Protein AF-A0A2T2T0N0-F1 (afdb_monomer)

Foldseek 3Di:
DDDFDKDWDWDWDDDPDDDIEIEI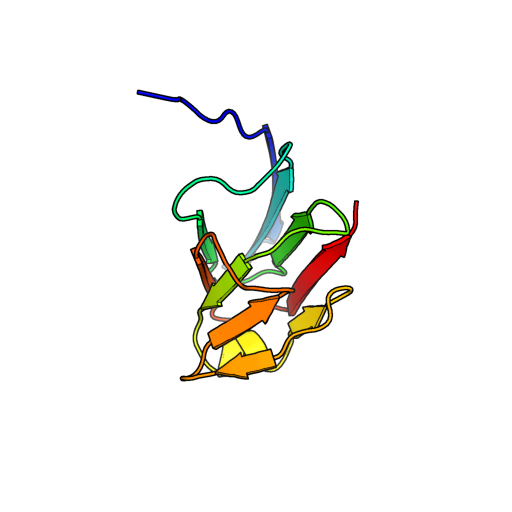EIDGQADDAEAEEEDAEYEYEYEYAPQYWAKEAEDPVQCVQEAEPFDWDDDPRITTGDPHDYYYYYYYNYYHYYYHYD

Radius of gyration: 13.85 Å; Cα contacts (8 Å, |Δi|>4): 222; chains: 1; bounding box: 44×25×33 Å

pLDDT: mean 72.55, std 16.44, range [40.94, 95.19]

Structure (mmCIF, N/CA/C/O backbone):
data_AF-A0A2T2T0N0-F1
#
_entry.id   AF-A0A2T2T0N0-F1
#
loop_
_atom_site.group_PDB
_atom_site.id
_atom_site.type_symbol
_atom_site.label_atom_id
_atom_site.label_alt_id
_atom_site.label_comp_id
_atom_site.label_asym_id
_atom_site.label_entity_id
_atom_site.label_seq_id
_atom_site.pdbx_PDB_ins_code
_atom_site.Cartn_x
_atom_site.Cartn_y
_atom_site.Cartn_z
_atom_site.occupancy
_atom_site.B_iso_or_equiv
_atom_site.auth_seq_id
_atom_site.auth_comp_id
_atom_site.auth_asym_id
_atom_site.auth_atom_id
_atom_site.pdbx_PDB_model_num
ATOM 1 N N . MET A 1 1 ? -22.998 11.464 5.616 1.00 40.94 1 MET A N 1
ATOM 2 C CA . MET A 1 1 ? -21.526 11.359 5.505 1.00 40.94 1 MET A CA 1
ATOM 3 C C . MET A 1 1 ? -21.091 10.213 6.407 1.00 40.94 1 MET A C 1
ATOM 5 O O . MET A 1 1 ? -21.355 10.290 7.597 1.00 40.94 1 MET A O 1
ATOM 9 N N . SER A 1 2 ? -20.561 9.114 5.862 1.00 47.72 2 SER A N 1
ATOM 10 C CA . SER A 1 2 ? -20.099 7.969 6.666 1.00 47.72 2 SER A CA 1
ATOM 11 C C . SER A 1 2 ? -18.653 8.224 7.086 1.00 47.72 2 SER A C 1
ATOM 13 O O . SER A 1 2 ? -17.788 8.368 6.227 1.00 47.72 2 SER A O 1
ATOM 15 N N . GLN A 1 3 ? -18.401 8.329 8.392 1.00 42.25 3 GLN A N 1
ATOM 16 C CA . GLN A 1 3 ? -17.042 8.259 8.929 1.00 42.25 3 GLN A CA 1
ATOM 17 C C . GLN A 1 3 ? -16.640 6.787 9.016 1.00 42.25 3 GLN A C 1
ATOM 19 O O . GLN A 1 3 ? -17.412 5.965 9.507 1.00 42.25 3 GLN A O 1
ATOM 24 N N . SER A 1 4 ? -15.452 6.461 8.516 1.00 47.53 4 SER A N 1
ATOM 25 C CA . SER A 1 4 ? -14.820 5.161 8.745 1.00 47.53 4 SER A CA 1
ATOM 26 C C . SER A 1 4 ? -13.792 5.343 9.857 1.00 47.53 4 SER A C 1
ATOM 28 O O . SER A 1 4 ? -13.024 6.305 9.826 1.00 47.53 4 SER A O 1
ATOM 30 N N . HIS A 1 5 ? -13.835 4.474 10.863 1.00 43.19 5 HIS A N 1
ATOM 31 C CA . HIS A 1 5 ? -12.908 4.496 11.988 1.00 43.19 5 HIS A CA 1
ATOM 32 C C . HIS A 1 5 ? -11.810 3.471 11.716 1.00 43.19 5 HIS A C 1
ATOM 34 O O . HIS A 1 5 ? -12.108 2.307 11.462 1.00 43.19 5 HIS A O 1
ATOM 40 N N . PHE A 1 6 ? -10.559 3.912 11.754 1.00 51.75 6 PHE A N 1
ATOM 41 C CA . PHE A 1 6 ? -9.395 3.050 11.601 1.00 51.75 6 PHE A CA 1
ATOM 42 C C . PHE A 1 6 ? -8.595 3.119 12.892 1.00 51.75 6 PHE A C 1
ATOM 44 O O . PHE A 1 6 ? -8.391 4.206 13.437 1.00 51.75 6 PHE A O 1
ATOM 51 N N . THR A 1 7 ? -8.147 1.971 13.380 1.00 46.22 7 THR A N 1
ATOM 52 C CA . THR A 1 7 ? -7.192 1.899 14.482 1.00 46.22 7 THR A CA 1
ATOM 53 C C . THR A 1 7 ? -5.874 1.375 13.932 1.00 46.22 7 THR A C 1
ATOM 55 O O . THR A 1 7 ? -5.830 0.604 12.970 1.00 46.22 7 THR A O 1
ATOM 58 N N . GLY A 1 8 ? -4.773 1.852 14.497 1.00 50.72 8 GLY A N 1
ATOM 59 C CA . GLY A 1 8 ? -3.457 1.464 14.030 1.00 50.72 8 GLY A CA 1
ATOM 60 C C . GLY A 1 8 ? -2.371 1.808 15.026 1.00 50.72 8 GLY A C 1
ATOM 61 O O . GLY A 1 8 ? -2.517 2.736 15.822 1.00 50.72 8 GLY A O 1
ATOM 62 N N . SER A 1 9 ? -1.283 1.048 14.979 1.00 51.47 9 SER A N 1
ATOM 63 C CA . SER A 1 9 ? -0.052 1.365 15.691 1.00 51.47 9 SER A CA 1
ATOM 64 C C . SER A 1 9 ? 0.976 1.899 14.701 1.00 51.47 9 SER A C 1
ATOM 66 O O . SER A 1 9 ? 1.075 1.440 13.558 1.00 51.47 9 SER A O 1
ATOM 68 N N . ILE A 1 10 ? 1.736 2.895 15.148 1.00 57.28 10 ILE A N 1
ATOM 69 C CA . ILE A 1 10 ? 2.932 3.358 14.454 1.00 57.28 10 ILE A CA 1
ATOM 70 C C . ILE A 1 10 ? 4.104 3.052 15.374 1.00 57.28 10 ILE A C 1
ATOM 72 O O . ILE A 1 10 ? 4.281 3.706 16.401 1.00 57.28 10 ILE A O 1
ATOM 76 N N . ASP A 1 11 ? 4.898 2.057 14.996 1.00 56.19 11 ASP A N 1
ATOM 77 C CA . ASP A 1 11 ? 6.156 1.758 15.664 1.00 56.19 11 ASP A CA 1
ATOM 78 C C . ASP A 1 11 ? 7.265 2.562 14.992 1.00 56.19 11 ASP A C 1
ATOM 80 O O . ASP A 1 11 ? 7.595 2.348 13.821 1.00 56.19 11 ASP A O 1
ATOM 84 N N . VAL A 1 12 ? 7.841 3.504 15.738 1.00 47.84 12 VAL A N 1
ATOM 85 C CA . VAL A 1 12 ? 8.952 4.338 15.272 1.00 47.84 12 VAL A CA 1
ATOM 86 C C . VAL A 1 12 ? 10.225 3.886 15.967 1.00 47.84 12 VAL A C 1
ATOM 88 O O . VAL A 1 12 ? 10.396 4.073 17.169 1.00 47.84 12 VAL A O 1
ATOM 91 N N . THR A 1 13 ? 11.145 3.306 15.200 1.00 55.16 13 THR A N 1
ATOM 92 C CA . THR A 1 13 ? 12.503 3.022 15.673 1.00 55.16 13 THR A CA 1
ATOM 93 C C . THR A 1 13 ? 13.459 4.036 15.062 1.00 55.16 13 THR A C 1
ATOM 95 O O . THR A 1 13 ? 13.656 4.066 13.846 1.00 55.16 13 THR A O 1
ATOM 98 N N . ALA A 1 14 ? 14.071 4.858 15.911 1.00 46.03 14 ALA A N 1
ATOM 99 C CA . ALA A 1 14 ? 15.135 5.774 15.526 1.00 46.03 14 ALA A CA 1
ATOM 100 C C . ALA A 1 14 ? 16.453 5.307 16.151 1.00 46.03 14 ALA A C 1
ATOM 102 O O . ALA A 1 14 ? 16.533 5.089 17.361 1.00 46.03 14 ALA A O 1
ATOM 103 N N . TRP A 1 15 ? 17.489 5.159 15.329 1.00 45.00 15 TRP A N 1
ATOM 104 C CA . TRP A 1 15 ? 18.856 4.956 15.809 1.00 45.00 15 TRP A CA 1
ATOM 105 C C . TRP A 1 15 ? 19.656 6.235 15.581 1.00 45.00 15 TRP A C 1
ATOM 107 O O . TRP A 1 15 ? 19.394 6.977 14.631 1.00 45.00 15 TRP A O 1
ATOM 117 N N . ASN A 1 16 ? 20.605 6.527 16.471 1.00 58.38 16 ASN A N 1
ATOM 118 C CA . ASN A 1 16 ? 21.445 7.709 16.330 1.00 58.38 16 ASN A CA 1
ATOM 119 C C . ASN A 1 16 ? 22.177 7.660 14.976 1.00 58.38 16 ASN A C 1
ATOM 121 O O . ASN A 1 16 ? 22.842 6.678 14.671 1.00 58.38 16 ASN A O 1
ATOM 125 N N . GLN A 1 17 ? 22.043 8.749 14.205 1.00 43.00 17 GLN A N 1
ATOM 126 C CA . GLN A 1 17 ? 22.451 8.960 12.800 1.00 43.00 17 GLN A CA 1
ATOM 127 C C . GLN A 1 17 ? 21.331 8.747 11.756 1.00 43.00 17 GLN A C 1
ATOM 129 O O . GLN A 1 17 ? 21.285 7.750 11.043 1.00 43.00 17 GLN A O 1
ATOM 134 N N . GLY A 1 18 ? 20.446 9.746 11.628 1.00 48.75 18 GLY A N 1
ATOM 135 C CA . GLY A 1 18 ? 19.749 10.102 10.377 1.00 48.75 18 GLY A CA 1
ATOM 136 C C . GLY A 1 18 ? 18.717 9.128 9.797 1.00 48.75 18 GLY A C 1
ATOM 137 O O . GLY A 1 18 ? 18.083 9.469 8.803 1.00 48.75 18 GLY A O 1
ATOM 138 N N . ARG A 1 19 ? 18.524 7.941 10.384 1.00 45.22 19 ARG A N 1
ATOM 139 C CA . ARG A 1 19 ? 17.617 6.913 9.860 1.00 45.22 19 ARG A CA 1
ATOM 140 C C . ARG A 1 19 ? 16.490 6.612 10.840 1.00 45.22 19 ARG A C 1
ATOM 142 O O . ARG A 1 19 ? 16.715 6.074 11.924 1.00 45.22 19 ARG A O 1
ATOM 149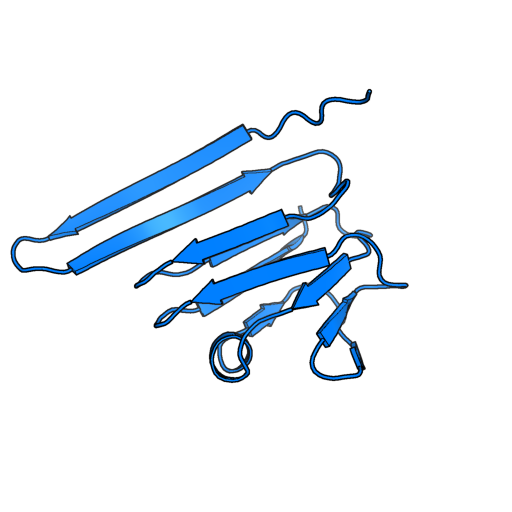 N N . VAL A 1 20 ? 15.273 6.918 10.408 1.00 48.62 20 VAL A N 1
ATOM 150 C CA . VAL A 1 20 ? 14.024 6.562 11.082 1.00 48.62 20 VAL A CA 1
ATOM 151 C C . VAL A 1 20 ? 13.404 5.399 10.316 1.00 48.62 20 VAL A C 1
ATOM 153 O O . VAL A 1 20 ? 13.281 5.473 9.096 1.00 48.62 20 VAL A O 1
ATOM 156 N N . LYS A 1 21 ? 13.037 4.322 11.016 1.00 53.06 21 LYS A N 1
ATOM 157 C CA . LYS A 1 21 ? 12.174 3.268 10.474 1.00 53.06 21 LYS A CA 1
ATOM 158 C C . LYS A 1 21 ? 10.802 3.405 11.109 1.00 53.06 21 LYS A C 1
ATOM 160 O O . LYS A 1 21 ? 10.690 3.329 12.333 1.00 53.06 21 LYS A O 1
ATOM 165 N N . ALA A 1 22 ? 9.785 3.587 10.279 1.00 53.31 22 ALA A N 1
ATOM 166 C CA . ALA A 1 22 ? 8.396 3.568 10.708 1.00 53.31 22 ALA A CA 1
ATOM 167 C C . ALA A 1 22 ? 7.728 2.297 10.180 1.00 53.31 22 ALA A C 1
ATOM 169 O O . ALA A 1 22 ? 7.817 2.002 8.988 1.00 53.31 22 ALA A O 1
ATOM 170 N N . LYS A 1 23 ? 7.065 1.552 11.066 1.00 58.81 23 LYS A N 1
ATOM 171 C CA . LYS A 1 23 ? 6.136 0.487 10.687 1.00 58.81 23 LYS A CA 1
ATOM 172 C C . LYS A 1 23 ? 4.735 0.948 11.063 1.00 58.81 23 LYS A C 1
ATOM 174 O O . LYS A 1 23 ? 4.446 1.136 12.241 1.00 58.81 23 LYS A O 1
ATOM 179 N N . ALA A 1 24 ? 3.886 1.148 10.062 1.00 62.00 24 ALA A N 1
ATOM 180 C CA . ALA A 1 24 ? 2.476 1.453 10.264 1.00 62.00 24 ALA A CA 1
ATOM 181 C C . ALA A 1 24 ? 1.652 0.181 10.053 1.00 62.00 24 ALA A C 1
ATOM 183 O O . ALA A 1 24 ? 1.840 -0.520 9.056 1.00 62.00 24 ALA A O 1
ATOM 184 N N . ARG A 1 25 ? 0.740 -0.104 10.984 1.00 60.50 25 ARG A N 1
ATOM 185 C CA . ARG A 1 25 ? -0.282 -1.144 10.844 1.00 60.50 25 ARG A CA 1
ATOM 186 C C . ARG A 1 25 ? -1.646 -0.483 10.943 1.00 60.50 25 ARG A C 1
ATOM 188 O O . ARG A 1 25 ? -1.898 0.235 11.903 1.00 60.50 25 ARG A O 1
ATOM 195 N N . VAL A 1 26 ? -2.506 -0.726 9.960 1.00 62.53 26 VAL A N 1
ATOM 196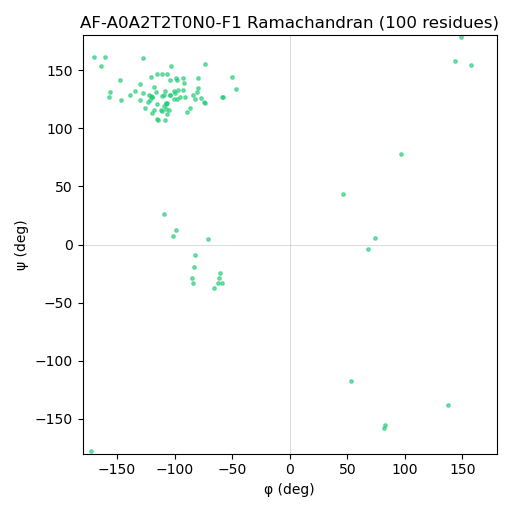 C CA . VAL A 1 26 ? -3.889 -0.232 9.937 1.00 62.53 26 VAL A CA 1
ATOM 197 C C . VAL A 1 26 ? -4.818 -1.435 9.872 1.00 62.53 26 VAL A C 1
ATOM 199 O O . VAL A 1 26 ? -4.641 -2.293 9.007 1.00 62.53 26 VAL A O 1
ATOM 202 N N . GLU A 1 27 ? -5.791 -1.491 10.778 1.00 58.41 27 GLU A N 1
ATOM 203 C CA . GLU A 1 27 ? -6.830 -2.521 10.815 1.00 58.41 27 GLU A CA 1
ATOM 204 C C . GLU A 1 27 ? -8.217 -1.875 10.680 1.00 58.41 27 GLU A C 1
ATOM 206 O O . GLU A 1 27 ? -8.468 -0.775 11.179 1.00 58.41 27 GLU A O 1
ATOM 211 N N . GLY A 1 28 ? -9.131 -2.554 9.986 1.00 60.38 28 GLY A N 1
ATOM 212 C CA . GLY A 1 28 ? -10.518 -2.118 9.842 1.00 60.38 28 GLY A CA 1
ATOM 213 C C . GLY A 1 28 ? -11.400 -3.193 9.211 1.00 60.38 28 GLY A C 1
ATOM 214 O O . GLY A 1 28 ? -10.899 -4.106 8.559 1.00 60.38 28 GLY A O 1
ATOM 215 N N . GLU A 1 29 ? -12.720 -3.064 9.370 1.00 58.50 29 GLU A N 1
ATOM 216 C CA . GLU A 1 29 ? -13.729 -4.000 8.829 1.00 58.50 29 GLU A CA 1
ATOM 217 C C . GLU A 1 29 ? -13.886 -3.927 7.292 1.00 58.50 29 GLU A C 1
ATOM 219 O O . GLU A 1 29 ? -14.751 -4.571 6.704 1.00 58.50 29 GLU A O 1
ATOM 224 N N . GLY A 1 30 ? -13.056 -3.125 6.622 1.00 55.47 30 GLY A N 1
ATOM 225 C CA . GLY A 1 30 ? -13.010 -2.991 5.172 1.00 55.47 30 GLY A CA 1
ATOM 226 C C . GLY A 1 30 ? -12.403 -1.660 4.741 1.00 55.47 30 GLY A C 1
ATOM 227 O O . GLY A 1 30 ? -12.452 -0.662 5.461 1.00 55.47 30 GLY A O 1
ATOM 228 N N . LEU A 1 31 ? -11.840 -1.627 3.534 1.00 59.50 31 LEU A N 1
ATOM 229 C CA . LEU A 1 31 ? -11.416 -0.378 2.910 1.00 59.50 31 LEU A CA 1
ATOM 230 C C . LEU A 1 31 ? -12.664 0.339 2.368 1.00 59.50 31 LEU A C 1
ATOM 232 O O . LEU A 1 31 ? -13.451 -0.240 1.621 1.00 59.50 31 LEU A O 1
ATOM 236 N N . ARG A 1 32 ? -12.875 1.603 2.739 1.00 61.06 32 ARG A N 1
ATOM 237 C CA . ARG A 1 32 ? -13.906 2.470 2.147 1.00 61.06 32 ARG A CA 1
ATOM 238 C C . ARG A 1 32 ? -13.257 3.794 1.759 1.00 61.06 32 ARG A C 1
ATOM 240 O O . ARG A 1 32 ? -12.654 4.447 2.603 1.00 61.06 32 ARG A O 1
ATOM 247 N N . GLY A 1 33 ? -13.386 4.191 0.493 1.00 64.69 33 GLY A N 1
ATOM 248 C CA . GLY A 1 33 ? -12.720 5.386 -0.042 1.00 64.69 33 GLY A CA 1
ATOM 249 C C . GLY A 1 33 ? -11.267 5.134 -0.465 1.00 64.69 33 GLY A C 1
ATOM 250 O O . GLY A 1 33 ? -10.915 4.016 -0.829 1.00 64.69 33 GLY A O 1
ATOM 251 N N . SER A 1 34 ? -10.435 6.177 -0.476 1.00 64.25 34 SER A N 1
ATOM 252 C CA . SER A 1 34 ? -9.011 6.080 -0.828 1.00 64.25 34 SER A CA 1
ATOM 253 C C . SER A 1 34 ? -8.137 5.985 0.419 1.00 64.25 34 SER A C 1
ATOM 255 O O . SER A 1 34 ? -8.281 6.804 1.327 1.00 64.25 34 SER A O 1
ATOM 257 N N . VAL A 1 35 ? -7.191 5.048 0.430 1.00 69.69 35 VAL A N 1
ATOM 258 C CA . VAL A 1 35 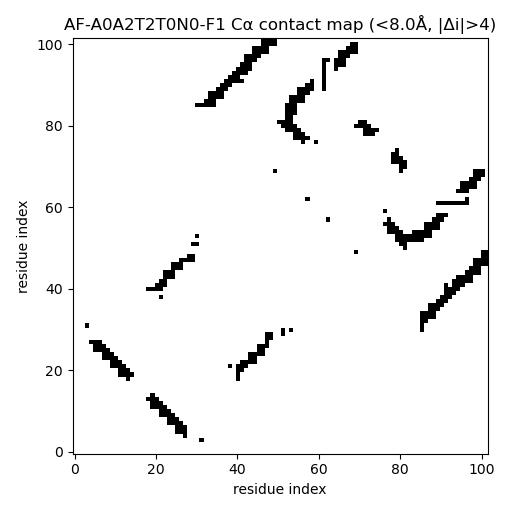? -6.151 4.946 1.464 1.00 69.69 35 VAL A CA 1
ATOM 259 C C . VAL A 1 35 ? -4.813 5.352 0.857 1.00 69.69 35 VAL A C 1
ATOM 261 O O . VAL A 1 35 ? -4.471 4.884 -0.226 1.00 69.69 35 VAL A O 1
ATOM 264 N N . GLN A 1 36 ? -4.062 6.216 1.541 1.00 70.50 36 GLN A N 1
ATOM 265 C CA . GLN A 1 36 ? -2.713 6.617 1.142 1.00 70.50 36 GLN A CA 1
ATOM 266 C C . GLN A 1 36 ? -1.728 6.295 2.265 1.00 70.50 36 GLN A C 1
ATOM 268 O O . GLN A 1 36 ? -1.959 6.652 3.419 1.00 70.50 36 GLN A O 1
ATOM 273 N N . LEU A 1 37 ? -0.649 5.601 1.912 1.00 68.31 37 LEU A N 1
ATOM 274 C CA . LEU A 1 37 ? 0.445 5.227 2.802 1.00 68.31 37 LEU A CA 1
ATOM 275 C C . LEU A 1 37 ? 1.746 5.776 2.213 1.00 68.31 37 LEU A C 1
ATOM 277 O O . LEU A 1 37 ? 2.093 5.442 1.081 1.00 68.31 37 LEU A O 1
ATOM 281 N N . GLU A 1 38 ? 2.456 6.599 2.979 1.00 64.19 38 GLU A N 1
ATOM 282 C CA . GLU A 1 38 ? 3.709 7.230 2.558 1.00 64.19 38 GLU A CA 1
ATOM 283 C C . GLU A 1 38 ? 4.807 6.956 3.594 1.00 64.19 38 GLU A C 1
ATOM 285 O O . GLU A 1 38 ? 4.597 7.129 4.798 1.00 64.19 38 GLU A O 1
ATOM 290 N N . THR A 1 39 ? 5.977 6.502 3.142 1.00 64.19 39 THR A N 1
ATOM 291 C CA . THR A 1 39 ? 7.160 6.314 3.994 1.00 64.19 39 THR A CA 1
ATOM 292 C C . THR A 1 39 ? 8.459 6.561 3.227 1.00 64.19 39 THR A C 1
ATOM 294 O O . THR A 1 39 ? 8.609 6.178 2.072 1.00 64.19 39 THR A O 1
ATOM 297 N N . PHE A 1 40 ? 9.446 7.176 3.879 1.00 57.22 40 PHE A N 1
ATOM 298 C CA . PHE A 1 40 ? 10.781 7.361 3.296 1.00 57.22 40 PHE A CA 1
ATOM 299 C C . PHE A 1 40 ? 11.679 6.122 3.494 1.00 57.22 40 PHE A C 1
ATOM 301 O O . PHE A 1 40 ? 12.518 5.797 2.655 1.00 57.22 40 PHE A O 1
ATOM 308 N N . SER A 1 41 ? 11.519 5.401 4.609 1.00 56.56 41 SER A N 1
ATOM 309 C CA . SER A 1 41 ? 12.228 4.143 4.867 1.00 56.56 41 SER A CA 1
ATOM 310 C C . SER A 1 41 ? 11.474 3.285 5.882 1.00 56.56 41 SER A C 1
ATOM 312 O O . SER A 1 41 ? 11.156 3.735 6.986 1.00 56.56 41 SER A O 1
ATOM 314 N N . GLY A 1 42 ? 11.212 2.029 5.528 1.00 62.03 42 GLY A N 1
ATOM 315 C CA . GLY A 1 42 ? 10.540 1.067 6.400 1.00 62.03 42 GLY A CA 1
ATOM 316 C C . GLY A 1 42 ? 9.612 0.123 5.643 1.00 62.03 42 GLY A C 1
ATOM 317 O O . GLY A 1 42 ? 9.164 0.417 4.538 1.00 62.03 42 GLY A O 1
ATOM 318 N N . ASP A 1 43 ? 9.331 -1.023 6.260 1.00 76.19 43 ASP A N 1
ATOM 319 C CA . ASP A 1 43 ? 8.393 -2.000 5.714 1.00 76.19 43 ASP A CA 1
ATOM 320 C C . ASP A 1 43 ? 6.956 -1.558 6.011 1.00 76.19 43 ASP A C 1
ATOM 322 O O . ASP A 1 43 ? 6.626 -1.192 7.143 1.00 76.19 43 ASP A O 1
ATOM 326 N N . VAL A 1 44 ? 6.088 -1.648 5.008 1.00 76.19 44 VAL A N 1
ATOM 327 C CA . VAL A 1 44 ? 4.652 -1.388 5.139 1.00 76.19 44 VAL A CA 1
ATOM 328 C C . VAL A 1 44 ? 3.930 -2.726 5.156 1.00 76.19 44 VAL A C 1
ATOM 330 O O . VAL A 1 44 ? 4.142 -3.554 4.274 1.00 76.19 44 VAL A O 1
ATOM 333 N N . GLU A 1 45 ? 3.066 -2.952 6.145 1.00 83.75 45 GLU A N 1
ATOM 334 C CA . GLU A 1 45 ? 2.223 -4.147 6.204 1.00 83.75 45 GLU A CA 1
ATOM 335 C C . GLU A 1 45 ? 0.755 -3.754 6.346 1.00 83.75 45 GLU A C 1
ATOM 337 O O . GLU A 1 45 ? 0.350 -3.155 7.341 1.00 83.75 45 GLU A O 1
ATOM 342 N N . LEU A 1 46 ? -0.047 -4.122 5.350 1.00 78.88 46 LEU A N 1
ATOM 343 C CA . LEU A 1 46 ? -1.488 -3.918 5.339 1.00 78.88 46 LEU A CA 1
ATOM 344 C C . LEU A 1 46 ? -2.176 -5.266 5.547 1.00 78.88 46 LEU A C 1
ATOM 346 O O . LEU A 1 46 ? -1.968 -6.196 4.769 1.00 78.88 46 LEU A O 1
ATOM 350 N N . THR A 1 47 ? -2.978 -5.378 6.605 1.00 82.69 47 THR A N 1
ATOM 351 C CA . THR A 1 47 ? -3.727 -6.600 6.925 1.00 82.69 47 THR A CA 1
ATOM 352 C C . THR A 1 47 ? -5.214 -6.354 6.674 1.00 82.69 47 THR A C 1
ATOM 354 O O . THR A 1 47 ? -5.789 -5.443 7.263 1.00 82.69 47 THR A O 1
ATOM 357 N N . LEU A 1 48 ? -5.820 -7.118 5.764 1.00 81.19 48 LEU A N 1
ATOM 358 C CA . LEU A 1 48 ? -7.187 -6.910 5.264 1.00 81.19 48 LEU A CA 1
ATOM 359 C C . LEU A 1 48 ? -8.023 -8.194 5.387 1.00 81.19 48 LEU A C 1
ATOM 361 O O . LEU A 1 48 ? -7.440 -9.281 5.429 1.00 81.19 48 LEU A O 1
ATOM 365 N N . PRO A 1 49 ? -9.368 -8.108 5.369 1.00 84.94 49 PRO A N 1
ATOM 366 C CA . PRO A 1 49 ? -10.229 -9.285 5.253 1.00 84.94 49 PRO A CA 1
ATOM 367 C C . PRO A 1 49 ? -9.824 -10.194 4.085 1.00 84.94 49 PRO A C 1
ATOM 369 O O . PRO A 1 49 ? -9.400 -9.718 3.029 1.00 84.94 49 PRO A O 1
ATOM 372 N N . ALA A 1 50 ? -9.954 -11.511 4.260 1.00 84.94 50 ALA A N 1
ATOM 373 C CA . ALA A 1 50 ? -9.454 -12.502 3.303 1.00 84.94 50 ALA A CA 1
ATOM 374 C C . ALA A 1 50 ? -10.072 -12.403 1.894 1.00 84.94 50 ALA A C 1
ATOM 376 O O . ALA A 1 50 ? -9.447 -12.831 0.919 1.00 84.94 50 ALA A O 1
ATOM 377 N N . ASP A 1 51 ? -11.276 -11.841 1.796 1.00 85.81 51 ASP A N 1
ATOM 378 C CA . ASP A 1 51 ? -12.060 -11.626 0.581 1.00 85.81 51 ASP A CA 1
ATOM 379 C C . ASP A 1 51 ? -12.002 -10.176 0.058 1.00 85.81 51 ASP A C 1
ATOM 381 O O . ASP A 1 51 ? -12.682 -9.841 -0.915 1.00 85.81 51 ASP A O 1
ATOM 385 N N . ALA A 1 52 ? -11.160 -9.319 0.648 1.00 84.75 52 ALA A N 1
ATOM 386 C CA . ALA A 1 52 ? -11.076 -7.907 0.292 1.00 84.75 52 ALA A CA 1
ATOM 387 C C . ALA A 1 52 ? -10.711 -7.677 -1.190 1.00 84.75 52 ALA A C 1
ATOM 389 O O . ALA A 1 52 ? -9.688 -8.150 -1.701 1.00 84.75 52 ALA A O 1
ATOM 390 N N . GLY A 1 53 ? -11.540 -6.875 -1.864 1.00 88.00 53 GLY A N 1
ATOM 391 C CA . GLY A 1 53 ? -11.243 -6.279 -3.166 1.00 88.00 53 GLY A CA 1
ATOM 392 C C . GLY A 1 53 ? -10.620 -4.893 -3.006 1.00 88.00 53 GLY A C 1
ATOM 393 O O . GLY A 1 53 ? -11.101 -4.085 -2.212 1.00 88.00 53 GLY A O 1
ATOM 394 N N . PHE A 1 54 ? -9.534 -4.625 -3.732 1.00 88.31 54 PHE A N 1
ATOM 395 C CA . PHE A 1 54 ? -8.835 -3.337 -3.719 1.00 88.31 54 PHE A CA 1
ATOM 396 C C . PHE A 1 54 ? -7.953 -3.166 -4.960 1.00 88.31 54 PHE A C 1
ATOM 398 O O . PHE A 1 54 ? -7.586 -4.141 -5.623 1.00 88.31 54 PHE A O 1
ATOM 405 N N . GLU A 1 55 ? -7.590 -1.916 -5.242 1.00 92.69 55 GLU A N 1
ATOM 406 C CA . GLU A 1 55 ? -6.625 -1.537 -6.275 1.00 92.69 55 GLU A CA 1
ATOM 407 C C . GLU A 1 55 ? -5.390 -0.915 -5.625 1.00 92.69 55 GLU A C 1
ATOM 409 O O . GLU A 1 55 ? -5.433 0.216 -5.142 1.00 92.69 55 GLU A O 1
ATOM 414 N N . LEU A 1 56 ? -4.278 -1.642 -5.617 1.00 90.25 56 LEU A N 1
ATOM 415 C CA . LEU A 1 56 ? -3.000 -1.131 -5.143 1.00 90.25 56 LEU A CA 1
ATOM 416 C C . LEU A 1 56 ? -2.295 -0.360 -6.265 1.00 90.25 56 LEU A C 1
ATOM 418 O O . LEU A 1 56 ? -2.108 -0.875 -7.371 1.00 90.25 56 LEU A O 1
ATOM 422 N N . VAL A 1 57 ? -1.875 0.864 -5.958 1.00 90.44 57 VAL A N 1
ATOM 423 C CA . VAL A 1 57 ? -1.152 1.760 -6.862 1.00 90.44 57 VAL A CA 1
ATOM 424 C C . VAL A 1 57 ? 0.085 2.299 -6.160 1.00 90.44 57 VAL A C 1
ATOM 426 O O . VAL A 1 57 ? 0.013 2.686 -5.000 1.00 90.44 57 VAL A O 1
ATOM 429 N N . GLY A 1 58 ? 1.203 2.358 -6.864 1.00 85.81 58 GLY A N 1
ATOM 430 C CA . GLY A 1 58 ? 2.478 2.836 -6.352 1.00 85.81 58 GLY A CA 1
ATOM 431 C C . GLY A 1 58 ? 3.485 2.940 -7.486 1.00 85.81 58 GLY A C 1
ATOM 432 O O . GLY A 1 58 ? 3.136 2.698 -8.644 1.00 85.81 58 GLY A O 1
ATOM 433 N N . GLU A 1 59 ? 4.707 3.316 -7.144 1.00 80.38 59 GLU A N 1
ATOM 434 C CA . GLU A 1 59 ? 5.833 3.288 -8.075 1.00 80.38 59 GLU A CA 1
ATOM 435 C C . GLU A 1 59 ? 6.292 1.837 -8.333 1.00 80.38 59 GLU A C 1
ATOM 437 O O . GLU A 1 59 ? 6.033 0.928 -7.537 1.00 80.38 59 GLU A O 1
ATOM 442 N N . ASP A 1 60 ? 6.927 1.589 -9.482 1.00 73.38 60 ASP A N 1
ATOM 443 C CA . ASP A 1 60 ? 7.305 0.230 -9.903 1.00 73.38 60 ASP A CA 1
ATOM 444 C C . ASP A 1 60 ? 8.293 -0.438 -8.930 1.00 73.38 60 ASP A C 1
ATOM 446 O O . ASP A 1 60 ? 8.240 -1.651 -8.700 1.00 73.38 60 ASP A O 1
ATOM 450 N N . ASP A 1 61 ? 9.172 0.354 -8.320 1.00 71.06 61 ASP A N 1
ATOM 451 C CA . ASP A 1 61 ? 10.128 -0.072 -7.301 1.00 71.06 61 ASP A CA 1
ATOM 452 C C . ASP A 1 61 ? 9.437 -0.532 -6.006 1.00 71.06 61 ASP A C 1
ATOM 454 O O . ASP A 1 61 ? 9.828 -1.554 -5.430 1.00 71.06 61 ASP A O 1
ATOM 458 N N . ALA A 1 62 ? 8.344 0.125 -5.608 1.00 67.88 62 ALA A N 1
ATOM 459 C CA . ALA A 1 62 ? 7.514 -0.277 -4.477 1.00 67.88 62 ALA A CA 1
ATOM 460 C C . ALA A 1 62 ? 6.894 -1.672 -4.683 1.00 67.88 62 ALA A C 1
ATOM 462 O O . ALA A 1 62 ? 6.670 -2.409 -3.716 1.00 67.88 62 ALA A O 1
ATOM 463 N N . PHE A 1 63 ? 6.654 -2.080 -5.935 1.00 77.12 63 PHE A N 1
ATOM 464 C CA . PHE A 1 63 ? 6.171 -3.425 -6.262 1.00 77.12 63 PHE A CA 1
ATOM 465 C C . PHE A 1 63 ? 7.272 -4.481 -6.349 1.00 77.12 63 PHE A C 1
ATOM 467 O O . PHE A 1 63 ? 6.966 -5.670 -6.228 1.00 77.12 63 PHE A O 1
ATOM 474 N N . GLY A 1 64 ? 8.535 -4.086 -6.529 1.00 77.38 64 GLY A N 1
ATOM 475 C CA . GLY A 1 64 ? 9.665 -5.015 -6.611 1.00 77.38 64 GLY A CA 1
ATOM 476 C C . GLY A 1 64 ? 9.819 -5.887 -5.360 1.00 77.38 64 GLY A C 1
ATOM 477 O O . GLY A 1 64 ? 10.157 -7.064 -5.466 1.00 77.38 64 GLY A O 1
ATOM 478 N N . ASN A 1 65 ? 9.475 -5.341 -4.190 1.00 81.31 65 ASN A N 1
ATOM 479 C CA . ASN A 1 65 ? 9.499 -6.041 -2.900 1.00 81.31 65 ASN A CA 1
ATOM 480 C C . ASN A 1 65 ? 8.096 -6.343 -2.338 1.00 81.31 65 ASN A C 1
ATOM 482 O O . ASN A 1 65 ? 7.922 -6.460 -1.120 1.00 81.31 65 ASN A O 1
ATOM 486 N N . LEU A 1 66 ? 7.083 -6.464 -3.199 1.00 88.69 66 LEU A N 1
ATOM 487 C CA . LEU A 1 66 ? 5.725 -6.807 -2.781 1.00 88.69 66 LEU A CA 1
ATOM 488 C C . LEU A 1 66 ? 5.607 -8.295 -2.405 1.00 88.69 66 LEU A C 1
ATOM 490 O O . LEU A 1 66 ? 5.817 -9.182 -3.230 1.00 88.69 66 LEU A O 1
ATOM 494 N N . ASN A 1 67 ? 5.181 -8.570 -1.173 1.00 92.75 67 ASN A N 1
ATOM 495 C CA . ASN A 1 67 ? 4.801 -9.896 -0.685 1.00 92.75 67 ASN A CA 1
ATOM 496 C C . ASN A 1 67 ? 3.303 -9.895 -0.345 1.00 92.75 67 ASN A C 1
ATOM 498 O O . ASN A 1 67 ? 2.866 -9.100 0.482 1.00 92.75 67 ASN A O 1
ATOM 502 N N . SER A 1 68 ? 2.506 -10.752 -0.982 1.00 93.06 68 SER A N 1
ATOM 503 C CA . SER A 1 68 ? 1.043 -10.698 -0.879 1.00 93.06 68 SER A CA 1
ATOM 504 C C . SER A 1 68 ? 0.424 -12.073 -0.653 1.00 93.06 68 SER A C 1
ATOM 506 O O . SER A 1 68 ? 0.701 -13.004 -1.405 1.00 93.06 68 SER A O 1
ATOM 508 N N . ASP A 1 69 ? -0.485 -12.160 0.322 1.00 95.19 69 ASP A N 1
ATOM 509 C CA . ASP A 1 69 ? -1.369 -13.314 0.548 1.00 95.19 69 ASP A CA 1
ATOM 510 C C . ASP A 1 69 ? -2.612 -13.293 -0.374 1.00 95.19 69 ASP A C 1
ATOM 512 O O . ASP A 1 69 ? -3.401 -14.246 -0.421 1.00 95.19 69 ASP A O 1
ATOM 516 N N . PHE A 1 70 ? -2.818 -12.186 -1.095 1.00 93.44 70 PHE A N 1
ATOM 517 C CA . PHE A 1 70 ? -3.875 -12.005 -2.090 1.00 93.44 70 PHE A CA 1
ATOM 518 C C . PHE A 1 70 ? -3.374 -12.374 -3.485 1.00 93.44 70 PHE A C 1
ATOM 520 O O . PHE A 1 70 ? -2.234 -12.069 -3.845 1.00 93.44 70 PHE A O 1
ATOM 527 N N . ALA A 1 71 ? -4.252 -12.972 -4.292 1.00 95.19 71 ALA A N 1
ATOM 528 C CA . ALA A 1 71 ? -4.019 -13.121 -5.722 1.00 95.19 71 ALA A CA 1
ATOM 529 C C . ALA A 1 71 ? -4.204 -11.758 -6.398 1.00 95.19 71 ALA A C 1
ATOM 531 O O . ALA A 1 71 ? -5.276 -11.160 -6.303 1.00 95.19 71 ALA A O 1
ATOM 532 N N . LEU A 1 72 ? -3.162 -11.279 -7.076 1.00 94.38 72 LEU A N 1
ATOM 533 C CA . LEU A 1 72 ? -3.144 -9.956 -7.692 1.00 94.38 72 LEU A CA 1
ATOM 534 C C . LEU A 1 72 ? -3.035 -10.077 -9.207 1.00 94.38 72 LEU A C 1
ATOM 536 O O . LEU A 1 72 ? -2.161 -10.780 -9.717 1.00 94.38 72 LEU A O 1
ATOM 540 N N . ARG A 1 73 ? -3.891 -9.352 -9.925 1.00 94.75 73 ARG A N 1
ATOM 541 C CA . ARG A 1 73 ? -3.757 -9.144 -11.371 1.00 94.75 73 ARG A CA 1
ATOM 542 C C . ARG A 1 73 ? -3.118 -7.790 -11.626 1.00 94.75 73 ARG A C 1
ATOM 544 O O . ARG A 1 73 ? -3.397 -6.842 -10.898 1.00 94.75 73 ARG A O 1
ATOM 551 N N . THR A 1 74 ? -2.269 -7.704 -12.640 1.00 93.38 74 THR A N 1
ATOM 552 C CA . THR A 1 74 ? -1.688 -6.427 -13.059 1.00 93.38 74 THR A CA 1
ATOM 553 C C . THR A 1 74 ? -2.511 -5.848 -14.201 1.00 93.38 74 THR A C 1
ATOM 555 O O . THR A 1 74 ? -2.712 -6.531 -15.201 1.00 93.38 74 THR A O 1
ATOM 558 N N . GLU A 1 75 ? -2.955 -4.603 -14.060 1.00 92.69 75 GLU A N 1
ATOM 559 C CA . GLU A 1 75 ? -3.733 -3.879 -15.072 1.00 92.69 75 GLU A CA 1
ATOM 560 C C . GLU A 1 75 ? -3.367 -2.392 -15.012 1.00 92.69 75 GLU A C 1
ATOM 562 O O . GLU A 1 75 ? -3.417 -1.793 -13.940 1.00 92.69 75 GLU A O 1
ATOM 567 N N . ASP A 1 76 ? -2.932 -1.805 -16.132 1.00 89.38 76 ASP A N 1
ATOM 568 C CA . ASP A 1 76 ? -2.514 -0.395 -16.233 1.00 89.38 76 ASP A CA 1
ATOM 569 C C . ASP A 1 76 ? -1.569 0.081 -15.108 1.00 89.38 76 ASP A C 1
ATOM 571 O O . ASP A 1 76 ? -1.765 1.142 -14.512 1.00 89.38 76 ASP A O 1
ATOM 575 N N . GLY A 1 77 ? -0.568 -0.736 -14.758 1.00 87.06 77 GLY A N 1
ATOM 576 C CA . GLY A 1 77 ? 0.388 -0.429 -13.682 1.00 87.06 77 GLY A CA 1
ATOM 577 C C . GLY A 1 77 ? -0.172 -0.571 -12.258 1.00 87.06 77 GLY A C 1
ATOM 578 O O . GLY A 1 77 ? 0.510 -0.255 -11.288 1.00 87.06 77 GLY A O 1
ATOM 579 N N . ARG A 1 78 ? -1.403 -1.065 -12.099 1.00 90.50 78 ARG A N 1
ATOM 580 C CA . ARG A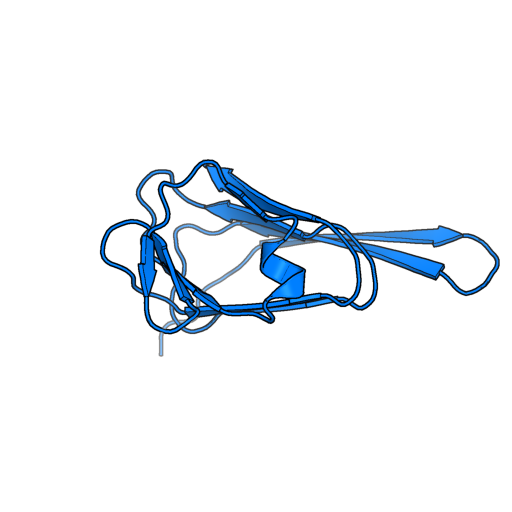 1 78 ? -2.053 -1.312 -10.803 1.00 90.50 78 ARG A CA 1
ATOM 581 C C . ARG A 1 78 ? -2.037 -2.795 -10.476 1.00 90.50 78 ARG A C 1
ATOM 583 O O . ARG A 1 78 ? -2.038 -3.632 -11.377 1.00 90.50 78 ARG A O 1
ATOM 590 N N . ARG A 1 79 ? -2.081 -3.130 -9.185 1.00 93.44 79 ARG A N 1
ATOM 591 C CA . ARG A 1 79 ? -2.296 -4.504 -8.710 1.00 93.44 79 ARG A CA 1
ATOM 592 C C . ARG A 1 79 ? -3.700 -4.633 -8.133 1.00 93.44 79 ARG A C 1
ATOM 594 O O . ARG A 1 79 ? -4.032 -3.984 -7.147 1.00 93.44 79 ARG A O 1
ATOM 601 N N . ILE A 1 80 ? -4.519 -5.469 -8.754 1.00 94.06 80 ILE A N 1
ATOM 602 C CA . ILE A 1 80 ? -5.944 -5.607 -8.459 1.00 94.06 80 ILE A CA 1
ATOM 603 C C . ILE A 1 80 ? -6.187 -6.931 -7.734 1.00 94.06 80 ILE A C 1
ATOM 605 O O . ILE A 1 80 ? -5.880 -7.998 -8.271 1.00 94.06 80 ILE A O 1
ATOM 609 N N . SER A 1 81 ? -6.754 -6.855 -6.527 1.00 95.12 81 SER A N 1
ATOM 610 C CA . SER A 1 81 ? -7.254 -8.015 -5.776 1.00 95.12 81 SER A CA 1
ATOM 611 C C . SER A 1 81 ? -8.729 -8.257 -6.090 1.00 95.12 81 SER A C 1
ATOM 613 O O . SER A 1 81 ? -9.519 -7.312 -6.158 1.00 95.12 81 SER A O 1
ATOM 615 N N . SER A 1 82 ? -9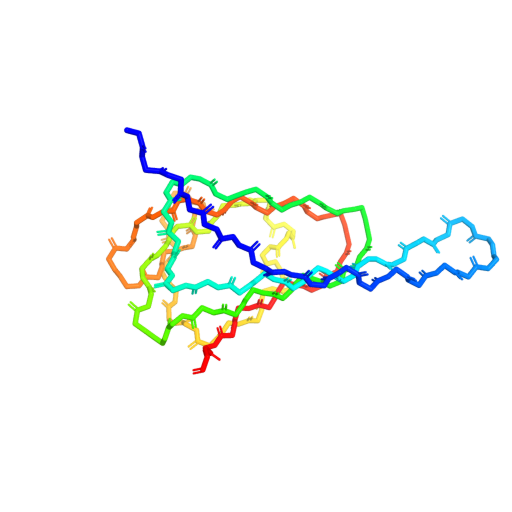.122 -9.522 -6.243 1.00 90.12 82 SER A N 1
ATOM 616 C CA . SER A 1 82 ? -10.509 -9.927 -6.519 1.00 90.12 82 SER A CA 1
ATOM 617 C C . SER A 1 82 ? -11.108 -9.191 -7.733 1.00 90.12 82 SER A C 1
ATOM 619 O O . SER A 1 82 ? -10.617 -9.377 -8.848 1.00 90.12 82 SER A O 1
ATOM 621 N N . GLY A 1 83 ? -12.172 -8.401 -7.552 1.00 86.38 83 GLY A N 1
ATOM 622 C CA . GLY A 1 83 ? -12.800 -7.571 -8.590 1.00 86.38 83 GLY A CA 1
ATOM 623 C C . GLY A 1 83 ? -12.382 -6.096 -8.552 1.00 86.38 83 GLY A C 1
ATOM 624 O O . GLY A 1 83 ? -13.043 -5.276 -9.178 1.00 86.38 83 GLY A O 1
ATOM 625 N N . GLY A 1 84 ? -11.336 -5.751 -7.794 1.00 87.19 84 GLY A N 1
ATOM 626 C CA . GLY A 1 84 ? -10.933 -4.369 -7.528 1.00 87.19 84 GLY A CA 1
ATOM 627 C C . GLY A 1 84 ? -11.739 -3.719 -6.409 1.00 87.19 84 GLY A C 1
ATOM 628 O O . GLY A 1 84 ? -12.283 -4.411 -5.546 1.00 87.19 84 GLY A O 1
ATOM 629 N N . GLY A 1 85 ? -11.773 -2.385 -6.395 1.00 84.69 85 GLY A N 1
ATOM 630 C CA . GLY A 1 85 ? -12.491 -1.611 -5.386 1.00 84.69 85 GLY A CA 1
ATOM 631 C C . GLY A 1 85 ? -11.696 -0.395 -4.891 1.00 84.69 85 GLY A C 1
ATOM 632 O O . GLY A 1 85 ? -11.102 0.315 -5.699 1.00 84.69 85 GLY A O 1
ATOM 633 N N . PRO A 1 86 ? -11.701 -0.114 -3.577 1.00 82.44 86 PRO A N 1
ATOM 634 C CA . PRO A 1 86 ? -10.959 0.987 -2.966 1.00 82.44 86 PRO A CA 1
ATOM 635 C C . PRO A 1 86 ? -9.506 1.072 -3.437 1.00 82.44 86 PRO A C 1
ATOM 637 O O . PRO A 1 86 ? -8.785 0.070 -3.460 1.00 82.44 86 PRO A O 1
ATOM 640 N N . ARG A 1 87 ? -9.065 2.287 -3.773 1.00 85.62 87 ARG A N 1
ATOM 641 C CA . ARG A 1 87 ? -7.688 2.538 -4.201 1.00 85.62 87 ARG A CA 1
ATOM 642 C C . ARG A 1 87 ? -6.784 2.688 -2.980 1.00 85.62 87 ARG A C 1
ATOM 644 O O . ARG A 1 87 ? -7.034 3.536 -2.122 1.00 85.62 87 ARG A O 1
ATOM 651 N N . VAL A 1 88 ? -5.724 1.891 -2.936 1.00 84.38 88 VAL A N 1
ATOM 652 C CA . VAL A 1 88 ? -4.650 1.947 -1.943 1.00 84.38 88 VAL A CA 1
ATOM 653 C C . VAL A 1 88 ? -3.412 2.485 -2.644 1.00 84.38 88 VAL A C 1
ATOM 655 O O . VAL A 1 88 ? -2.814 1.796 -3.464 1.00 84.38 88 VAL A O 1
ATOM 658 N N . LYS A 1 89 ? -3.043 3.730 -2.357 1.00 84.88 89 LYS A N 1
ATOM 659 C CA . LYS A 1 89 ? -1.813 4.331 -2.867 1.00 84.88 89 LYS A CA 1
ATOM 660 C C . LYS A 1 89 ? -0.675 4.075 -1.880 1.00 84.88 89 LYS A C 1
ATOM 662 O O . LYS A 1 89 ? -0.822 4.394 -0.701 1.00 84.88 89 LYS A O 1
ATOM 667 N N . VAL A 1 90 ? 0.436 3.525 -2.357 1.00 79.00 90 VAL A N 1
ATOM 668 C CA . VAL A 1 90 ? 1.656 3.311 -1.574 1.00 79.00 90 VAL A CA 1
ATOM 669 C C . VAL A 1 90 ? 2.814 4.041 -2.233 1.00 79.00 90 VAL A C 1
ATOM 671 O O . VAL A 1 90 ? 3.124 3.801 -3.396 1.00 79.00 90 VAL A O 1
ATOM 674 N N . GLU A 1 91 ? 3.460 4.903 -1.461 1.00 75.50 91 GLU A N 1
ATOM 675 C CA . GLU A 1 91 ? 4.700 5.581 -1.823 1.00 75.50 91 GLU A CA 1
ATOM 676 C C . GLU A 1 91 ? 5.763 5.176 -0.794 1.00 75.50 91 GLU A C 1
ATOM 678 O O . GLU A 1 91 ? 5.639 5.470 0.398 1.00 75.50 91 GLU A O 1
ATOM 683 N N . THR A 1 92 ? 6.776 4.424 -1.235 1.00 69.94 92 THR A N 1
ATOM 684 C CA . THR A 1 92 ? 7.915 4.032 -0.398 1.00 69.94 92 THR A CA 1
ATOM 685 C C . THR A 1 92 ? 9.212 4.140 -1.179 1.00 69.94 92 THR A C 1
ATOM 687 O O . THR A 1 92 ? 9.318 3.594 -2.268 1.00 69.94 92 THR A O 1
ATOM 690 N N . PHE A 1 93 ? 10.204 4.826 -0.611 1.00 66.69 93 PHE A N 1
ATOM 691 C CA . PHE A 1 93 ? 11.530 4.945 -1.225 1.00 66.69 93 PHE A CA 1
ATOM 692 C C . PHE A 1 93 ? 12.440 3.750 -0.885 1.00 66.69 93 PHE A C 1
ATOM 694 O O . PHE A 1 93 ? 13.339 3.394 -1.643 1.00 66.69 93 PHE A O 1
ATOM 701 N N . SER A 1 94 ? 12.240 3.106 0.274 1.00 67.69 94 SER A N 1
ATOM 702 C CA . SER A 1 94 ? 12.931 1.855 0.610 1.00 67.69 94 SER A CA 1
ATOM 703 C C . SER A 1 94 ? 12.169 1.027 1.645 1.00 67.69 94 SER A C 1
ATOM 705 O O . SER A 1 94 ? 11.802 1.519 2.714 1.00 67.69 94 SER A O 1
ATOM 707 N N . GLY A 1 95 ? 11.994 -0.262 1.359 1.00 72.25 95 GLY A N 1
ATOM 708 C CA . GLY A 1 95 ? 11.351 -1.219 2.261 1.00 72.25 95 GLY A CA 1
ATOM 709 C C . GLY A 1 95 ? 10.605 -2.315 1.509 1.00 72.25 95 GLY A C 1
ATOM 710 O O . GLY A 1 95 ? 10.594 -2.343 0.279 1.00 72.25 95 GLY A O 1
ATOM 711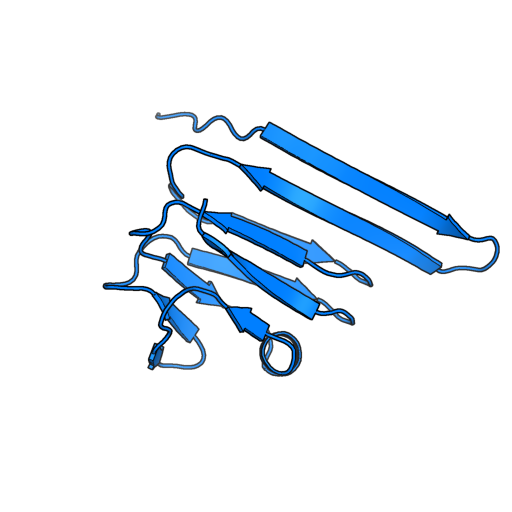 N N . ALA A 1 96 ? 10.009 -3.245 2.249 1.00 81.81 96 ALA A N 1
ATOM 712 C CA . ALA A 1 96 ? 9.099 -4.243 1.700 1.00 81.81 96 ALA A CA 1
ATOM 713 C C . ALA A 1 96 ? 7.639 -3.825 1.898 1.00 81.81 96 ALA A C 1
ATOM 715 O O . ALA A 1 96 ? 7.266 -3.329 2.962 1.00 81.81 96 ALA A O 1
ATOM 716 N N . LEU A 1 97 ? 6.799 -4.094 0.900 1.00 84.81 97 LEU A N 1
ATOM 717 C CA . LEU A 1 97 ? 5.351 -3.968 1.023 1.00 84.81 97 LEU A CA 1
ATOM 718 C C . LEU A 1 97 ? 4.753 -5.355 1.254 1.00 84.81 97 LEU A C 1
ATOM 720 O O . LEU A 1 97 ? 4.989 -6.280 0.480 1.00 84.81 97 LEU A O 1
ATOM 724 N N . ARG A 1 98 ? 3.980 -5.515 2.326 1.00 89.12 98 ARG A N 1
ATOM 725 C CA . ARG A 1 98 ? 3.334 -6.773 2.703 1.00 89.12 98 ARG A CA 1
ATOM 726 C C . ARG A 1 98 ? 1.823 -6.603 2.724 1.00 89.12 98 ARG A C 1
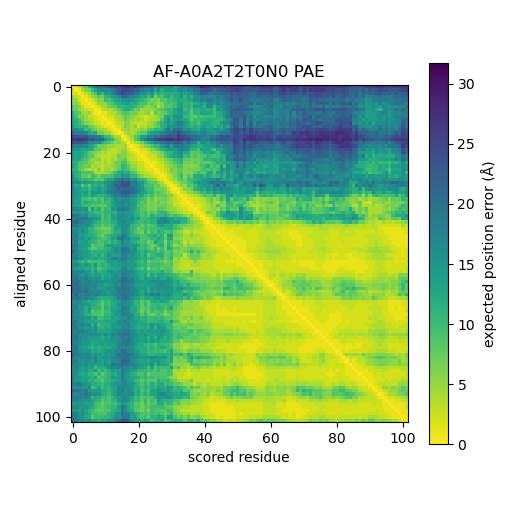ATOM 728 O O . ARG A 1 98 ? 1.313 -5.719 3.405 1.00 89.12 98 ARG A O 1
ATOM 735 N N . LEU A 1 99 ? 1.111 -7.472 2.018 1.00 89.12 99 LEU A N 1
ATOM 736 C CA . LEU A 1 99 ? -0.345 -7.570 2.070 1.00 89.12 99 LEU A CA 1
ATOM 737 C C . LEU A 1 99 ? -0.712 -8.896 2.726 1.00 89.12 99 LEU A C 1
ATOM 739 O O . LEU A 1 99 ? -0.403 -9.958 2.185 1.00 89.12 99 LEU A O 1
ATOM 743 N N . ARG A 1 100 ? -1.348 -8.833 3.892 1.00 89.44 100 ARG A N 1
ATOM 744 C CA . ARG A 1 100 ? -1.707 -10.003 4.695 1.00 89.44 100 ARG A CA 1
ATOM 745 C C . ARG A 1 100 ? -3.210 -10.153 4.808 1.00 89.44 100 ARG A C 1
ATOM 747 O O . ARG A 1 100 ? -3.934 -9.158 4.858 1.00 89.44 100 ARG A O 1
ATOM 754 N N . LYS A 1 101 ? -3.673 -11.395 4.864 1.00 86.12 101 LYS A N 1
ATOM 755 C CA . LYS A 1 101 ? -5.054 -11.684 5.259 1.00 86.12 101 LYS A CA 1
ATOM 756 C C . LYS A 1 101 ? -5.160 -11.629 6.784 1.00 86.12 101 LYS A C 1
ATOM 758 O O . LYS A 1 101 ? -4.201 -11.986 7.469 1.00 86.12 101 LYS A O 1
ATOM 763 N N . GLN A 1 102 ? -6.288 -11.132 7.284 1.00 78.38 102 GLN A N 1
ATOM 764 C CA . GLN A 1 102 ? -6.696 -11.302 8.682 1.00 78.38 102 GLN A CA 1
ATOM 765 C C . GLN A 1 102 ? -6.925 -12.778 9.007 1.00 78.38 102 GLN A C 1
ATOM 767 O O . GLN A 1 102 ? -7.404 -13.509 8.107 1.00 78.38 102 GLN A O 1
#

Solvent-accessible surface area (backbone atoms only — not comparable to full-atom values): 5912 Å² total; per-residue (Å²): 134,88,83,83,81,73,52,66,55,74,50,74,52,73,53,97,76,97,48,60,36,47,38,52,40,55,45,52,104,62,84,79,60,76,45,79,48,78,45,73,33,38,46,42,43,46,46,37,57,79,81,58,42,24,28,39,37,53,54,76,71,44,56,74,42,55,46,63,75,62,71,66,47,80,54,97,82,26,40,29,21,80,90,28,65,35,42,36,40,44,46,53,77,38,62,40,34,35,41,40,58,1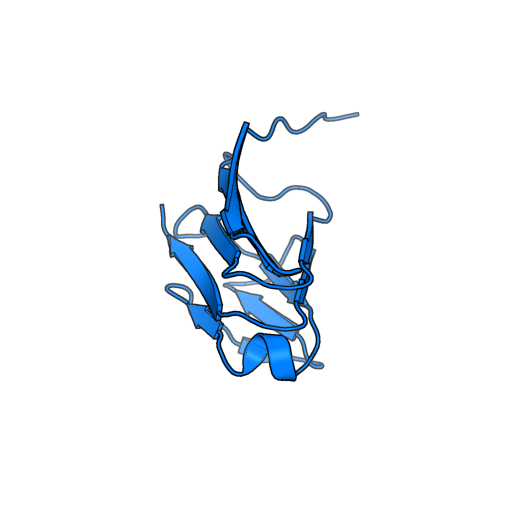04

Nearest PDB structures (foldseek):
  5i8u-assembly4_E  TM=2.405E-01  e=2.706E+00  Mycobacterium tuberculosis
  5i8u-assembly2_B  TM=2.455E-01  e=3.079E+00  Mycobacterium tuberculosis
  5ayw-assembly1_A  TM=3.000E-01  e=4.538E+00  Escherichia coli K-12

Sequence (102 aa):
MSQSHFTGSIDVTAWNQGRVKAKARVEGEGLRGSVQLETFSGDVELTLPADAGFELVGEDDAFGNLNSDFALRTEDGRRISSGGGPRVKVETFSGALRLRKQ

Secondary structure (DSSP, 8-state):
-PPPP-EEEEEEEEETTTEEEEEEEEE-S---S-EEEEESSS-EEEEE-TT--EEEEE-HHHHHTEEESS-EEEETTEEEETT--SEEEEEESSS-EEEEE-

Mean predicted aligned error: 9.64 Å